Protein AF-A0ABD7WL75-F1 (afdb_monomer_lite)

Structure (mmCIF, N/CA/C/O backbone):
data_AF-A0ABD7WL75-F1
#
_entry.id   AF-A0ABD7WL75-F1
#
loop_
_atom_site.group_PDB
_atom_site.id
_atom_site.type_symbol
_atom_site.label_atom_id
_atom_site.label_alt_id
_atom_site.label_comp_id
_atom_site.label_asym_id
_atom_site.label_entity_id
_atom_site.label_seq_id
_atom_site.pdbx_PDB_ins_code
_atom_site.Cartn_x
_atom_site.Cartn_y
_atom_site.Cartn_z
_atom_site.occupancy
_atom_site.B_iso_or_equiv
_atom_site.auth_seq_id
_atom_site.auth_comp_id
_atom_site.auth_asym_id
_atom_site.auth_atom_id
_atom_site.pdbx_PDB_model_num
ATOM 1 N N . MET A 1 1 ? -35.124 15.053 5.387 1.00 46.28 1 MET A N 1
ATOM 2 C CA . MET A 1 1 ? -33.985 14.312 5.960 1.00 46.28 1 MET A CA 1
ATOM 3 C C . MET A 1 1 ? -32.783 14.713 5.140 1.00 46.28 1 MET A C 1
ATOM 5 O O . MET A 1 1 ? -32.737 14.350 3.975 1.00 46.28 1 MET A O 1
ATOM 9 N N . GLU A 1 2 ? -31.896 15.547 5.677 1.00 53.81 2 GLU A N 1
ATOM 10 C CA . GLU A 1 2 ? -30.579 15.716 5.063 1.00 53.81 2 GLU A CA 1
ATOM 11 C C . GLU A 1 2 ? -29.863 14.374 5.213 1.00 53.81 2 GLU A C 1
ATOM 13 O O . GLU A 1 2 ? -29.582 13.941 6.332 1.00 53.81 2 GLU A O 1
ATOM 18 N N . GLU A 1 3 ? -29.646 13.666 4.105 1.00 60.94 3 GLU A N 1
ATOM 19 C CA . GLU A 1 3 ? -28.666 12.588 4.091 1.00 60.94 3 GLU A CA 1
ATOM 20 C C . GLU A 1 3 ? -27.325 13.232 4.417 1.00 60.94 3 GLU A C 1
ATOM 22 O O . GLU A 1 3 ? -26.732 13.928 3.592 1.00 60.94 3 GLU A O 1
ATOM 27 N N . LYS A 1 4 ? -26.866 13.036 5.654 1.00 57.31 4 LYS A N 1
ATOM 28 C CA . LYS A 1 4 ? -25.482 13.282 6.032 1.00 57.31 4 LYS A CA 1
ATOM 29 C C . LYS A 1 4 ? -24.642 12.439 5.078 1.00 57.31 4 LYS A C 1
ATOM 31 O O . LYS A 1 4 ? -24.506 11.234 5.265 1.00 57.31 4 LYS A O 1
ATOM 36 N N . THR A 1 5 ? -24.124 13.054 4.022 1.00 63.12 5 THR A N 1
ATOM 37 C CA . THR A 1 5 ? -23.111 12.431 3.179 1.00 63.12 5 THR A CA 1
ATOM 38 C C . THR A 1 5 ? -21.844 12.442 4.020 1.00 63.12 5 THR A C 1
ATOM 40 O O . THR A 1 5 ? -21.038 13.370 3.963 1.00 63.12 5 THR A O 1
ATOM 43 N N . GLU A 1 6 ? -21.730 11.469 4.926 1.00 73.25 6 GLU A N 1
ATOM 44 C CA . GLU A 1 6 ? -20.505 11.265 5.679 1.00 73.25 6 GLU A CA 1
ATOM 45 C C . GLU A 1 6 ? -19.397 11.081 4.653 1.00 73.25 6 GLU A C 1
ATOM 47 O O . GLU A 1 6 ? -19.449 10.197 3.800 1.00 73.25 6 GLU A O 1
ATOM 52 N N . SER A 1 7 ? -18.445 12.008 4.664 1.00 80.88 7 SER A N 1
ATOM 53 C CA . SER A 1 7 ? -17.311 11.926 3.764 1.00 80.88 7 SER A CA 1
ATOM 54 C C . SER A 1 7 ? -16.444 10.760 4.214 1.00 80.88 7 SER A C 1
ATOM 56 O O . SER A 1 7 ? -15.931 10.755 5.332 1.00 80.88 7 SER A O 1
ATOM 58 N N . VAL A 1 8 ? -16.311 9.758 3.352 1.00 90.50 8 VAL A N 1
ATOM 59 C CA . VAL A 1 8 ? -15.630 8.508 3.674 1.00 90.50 8 VAL A CA 1
ATOM 60 C C . VAL A 1 8 ? -14.223 8.551 3.096 1.00 90.50 8 VAL A C 1
ATOM 62 O O . VAL A 1 8 ? -14.039 8.570 1.878 1.00 90.50 8 VAL A O 1
ATOM 65 N N . LEU A 1 9 ? -13.234 8.533 3.987 1.00 92.62 9 LEU A N 1
ATOM 66 C CA . LEU A 1 9 ? -11.835 8.305 3.648 1.00 92.62 9 LEU A CA 1
ATOM 67 C C . LEU A 1 9 ? -11.513 6.821 3.861 1.00 92.62 9 LEU A C 1
ATOM 69 O O . LEU A 1 9 ? -11.711 6.298 4.957 1.00 92.62 9 LEU A O 1
ATOM 73 N N . ARG A 1 10 ? -11.027 6.141 2.823 1.00 93.81 10 ARG A N 1
ATOM 74 C CA . ARG A 1 10 ? -10.581 4.742 2.877 1.00 93.81 10 ARG A CA 1
ATOM 75 C C . ARG A 1 10 ? -9.121 4.640 2.479 1.00 93.81 10 ARG A C 1
ATOM 77 O O . ARG A 1 10 ? -8.623 5.451 1.701 1.00 93.81 10 ARG A O 1
ATOM 84 N N . ALA A 1 11 ? -8.457 3.633 3.023 1.00 94.69 11 ALA A N 1
ATOM 85 C CA . ALA A 1 11 ? -7.080 3.301 2.717 1.00 94.69 11 ALA A CA 1
ATOM 86 C C . ALA A 1 11 ? -6.988 1.791 2.492 1.00 94.69 11 ALA A C 1
ATOM 88 O O . ALA A 1 11 ? -7.282 1.016 3.399 1.00 94.69 11 ALA A O 1
ATOM 89 N N . ASP A 1 12 ? -6.576 1.392 1.294 1.00 94.88 12 ASP A N 1
ATOM 90 C CA . ASP A 1 12 ? -6.524 -0.004 0.870 1.00 94.88 12 ASP A CA 1
ATOM 91 C C . ASP A 1 12 ? -5.091 -0.392 0.497 1.00 94.88 12 ASP A C 1
ATOM 93 O O . ASP A 1 12 ? -4.378 0.359 -0.173 1.00 94.88 12 ASP A O 1
ATOM 97 N N . ILE A 1 13 ? -4.650 -1.583 0.911 1.00 95.44 13 ILE A N 1
ATOM 98 C CA . ILE A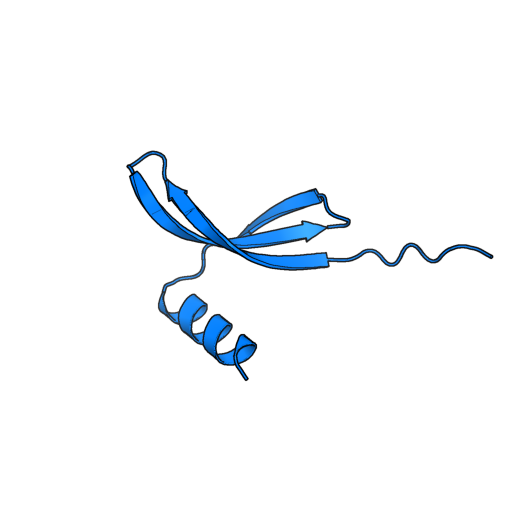 1 13 ? -3.361 -2.130 0.471 1.00 95.44 13 ILE A CA 1
ATOM 99 C C . ILE A 1 13 ? -3.535 -2.677 -0.944 1.00 95.44 13 ILE A C 1
ATOM 101 O O . ILE A 1 13 ? -4.255 -3.652 -1.162 1.00 95.44 13 ILE A O 1
ATOM 105 N N . VAL A 1 14 ? -2.828 -2.085 -1.903 1.00 95.19 14 VAL A N 1
ATOM 106 C CA . VAL A 1 14 ? -2.879 -2.476 -3.314 1.00 95.19 14 VAL A CA 1
ATOM 107 C C . VAL A 1 14 ? -1.522 -2.979 -3.789 1.00 95.19 14 VAL A C 1
ATOM 109 O O . VAL A 1 14 ? -0.466 -2.486 -3.384 1.00 95.19 14 VAL A O 1
ATOM 112 N N . ARG A 1 15 ? -1.546 -3.965 -4.687 1.00 95.25 15 ARG A N 1
ATOM 113 C CA . ARG A 1 15 ? -0.355 -4.512 -5.345 1.00 95.25 15 ARG A CA 1
ATOM 114 C C . ARG A 1 15 ? -0.355 -4.122 -6.811 1.00 95.25 15 ARG A C 1
ATOM 116 O O . ARG A 1 15 ? -1.391 -4.164 -7.467 1.00 95.25 15 ARG A O 1
ATOM 123 N N . GLY A 1 16 ? 0.814 -3.772 -7.331 1.00 93.06 16 GLY A N 1
ATOM 124 C CA . GLY A 1 16 ? 0.968 -3.358 -8.720 1.00 93.06 16 GLY A CA 1
ATOM 125 C C . GLY A 1 16 ? 2.322 -3.737 -9.300 1.00 93.06 16 GLY A C 1
ATOM 126 O O . GLY A 1 16 ? 3.224 -4.180 -8.592 1.00 93.06 16 GLY A O 1
ATOM 127 N N . ILE A 1 17 ? 2.461 -3.535 -10.609 1.00 95.81 17 ILE A N 1
ATOM 128 C CA . ILE A 1 17 ? 3.723 -3.672 -11.340 1.00 95.81 17 ILE A CA 1
ATOM 129 C C . ILE A 1 17 ? 4.143 -2.281 -11.820 1.00 95.81 17 ILE A C 1
ATOM 131 O O . ILE A 1 17 ? 3.357 -1.553 -12.425 1.00 95.81 17 ILE A O 1
ATOM 135 N N . SER A 1 18 ? 5.367 -1.868 -11.498 1.00 92.69 18 SER A N 1
ATOM 136 C CA . SER A 1 18 ? 5.917 -0.576 -11.926 1.00 92.69 18 SER A CA 1
ATOM 137 C C . SER A 1 18 ? 6.199 -0.555 -13.431 1.00 92.69 18 SER A C 1
ATOM 139 O O . SER A 1 18 ? 6.302 -1.600 -14.070 1.00 92.69 18 SER A O 1
ATOM 141 N N . LYS A 1 19 ? 6.431 0.636 -14.003 1.00 94.75 19 LYS A N 1
ATOM 142 C CA . LYS A 1 19 ? 6.862 0.770 -15.411 1.00 94.75 19 LYS A CA 1
ATOM 143 C C . LYS A 1 19 ? 8.156 0.005 -15.722 1.00 94.75 19 LYS A C 1
ATOM 145 O O . LYS A 1 19 ? 8.370 -0.382 -16.861 1.00 94.75 19 LYS A O 1
ATOM 150 N N . ALA A 1 20 ? 8.997 -0.231 -14.713 1.00 96.12 20 ALA A N 1
ATOM 151 C CA . ALA A 1 20 ? 10.220 -1.024 -14.822 1.00 96.12 20 ALA A CA 1
ATOM 152 C C . ALA A 1 20 ? 9.990 -2.541 -14.640 1.00 96.12 20 ALA A C 1
ATOM 154 O O . ALA A 1 20 ? 10.953 -3.288 -14.491 1.00 96.12 20 ALA A O 1
ATOM 155 N N . GLY A 1 21 ? 8.736 -3.001 -14.569 1.00 96.50 21 GLY A N 1
ATOM 156 C CA . GLY A 1 21 ? 8.386 -4.414 -14.397 1.00 96.50 21 GLY A CA 1
ATOM 157 C C . GLY A 1 21 ? 8.550 -4.951 -12.972 1.00 96.50 21 GLY A C 1
ATOM 158 O O . GLY A 1 21 ? 8.356 -6.140 -12.741 1.00 96.50 21 GLY A O 1
ATOM 159 N N . ARG A 1 22 ? 8.898 -4.103 -11.994 1.00 95.31 22 ARG A N 1
ATOM 160 C CA . ARG A 1 22 ? 9.082 -4.536 -10.598 1.00 95.31 22 ARG A CA 1
ATOM 161 C C . ARG A 1 22 ? 7.752 -4.535 -9.844 1.00 95.31 22 ARG A C 1
ATOM 163 O O . ARG A 1 22 ? 7.073 -3.501 -9.904 1.00 95.31 22 ARG A O 1
ATOM 170 N N . PRO A 1 23 ? 7.396 -5.619 -9.130 1.00 94.75 23 PRO A N 1
ATOM 171 C CA . PRO A 1 23 ? 6.230 -5.625 -8.263 1.00 94.75 23 PRO A CA 1
ATOM 172 C C . PRO A 1 23 ? 6.436 -4.661 -7.096 1.00 94.75 23 PRO A C 1
ATOM 174 O O . PRO A 1 23 ? 7.548 -4.506 -6.590 1.00 94.75 23 PRO A O 1
ATOM 177 N N . TYR A 1 24 ? 5.359 -4.015 -6.676 1.00 93.12 24 TYR A N 1
ATOM 178 C CA . TYR A 1 24 ? 5.341 -3.164 -5.498 1.00 93.12 24 TYR A CA 1
ATOM 179 C C . TYR A 1 24 ? 4.003 -3.283 -4.780 1.00 93.12 24 TYR A C 1
ATOM 181 O O . TYR A 1 24 ? 3.003 -3.748 -5.334 1.00 93.12 24 TYR A O 1
ATOM 189 N N . GLU A 1 25 ? 4.004 -2.825 -3.540 1.00 95.19 25 GLU A N 1
ATOM 190 C CA . GLU A 1 25 ? 2.812 -2.683 -2.729 1.00 95.19 25 GLU A CA 1
ATOM 191 C C . GLU A 1 25 ? 2.778 -1.264 -2.171 1.00 95.19 25 GLU A C 1
ATOM 193 O O . GLU A 1 25 ? 3.814 -0.703 -1.809 1.00 95.19 25 GLU A O 1
ATOM 198 N N . CYS A 1 26 ? 1.599 -0.664 -2.161 1.00 96.19 26 CYS A N 1
ATOM 199 C CA . CYS A 1 26 ? 1.383 0.671 -1.629 1.00 96.19 26 CYS A CA 1
ATOM 200 C C . CYS A 1 26 ? 0.002 0.747 -0.983 1.00 96.19 26 CYS A C 1
ATOM 202 O O . CYS A 1 26 ? -0.808 -0.170 -1.111 1.00 96.19 26 CYS A O 1
ATOM 204 N N . ILE A 1 27 ? -0.267 1.854 -0.305 1.00 96.94 27 ILE A N 1
ATOM 205 C CA . ILE A 1 27 ? -1.581 2.142 0.263 1.00 96.94 27 ILE A CA 1
ATOM 206 C C . ILE A 1 27 ? -2.258 3.149 -0.658 1.00 96.94 27 ILE A C 1
ATOM 208 O O . ILE A 1 27 ? -1.745 4.255 -0.833 1.00 96.94 27 ILE A O 1
ATOM 212 N N . GLU A 1 28 ? -3.370 2.766 -1.276 1.00 97.06 28 GLU A N 1
ATOM 213 C CA . GLU A 1 28 ? -4.209 3.676 -2.052 1.00 97.06 28 GLU A CA 1
ATOM 214 C C . GLU A 1 28 ? -5.226 4.338 -1.129 1.00 97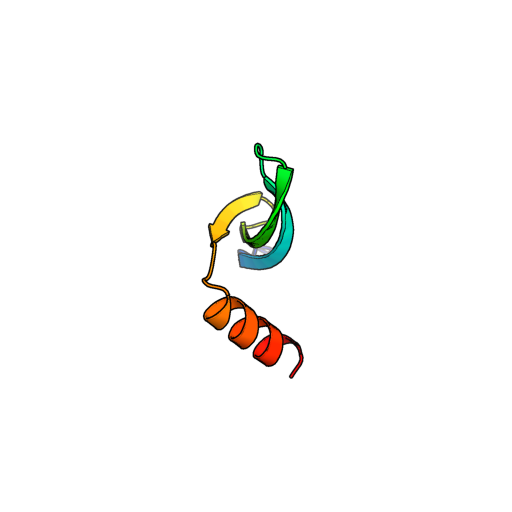.06 28 GLU A C 1
ATOM 216 O O . GLU A 1 28 ? -5.950 3.664 -0.402 1.00 97.06 28 GLU A O 1
ATOM 221 N N . VAL A 1 29 ? -5.255 5.669 -1.147 1.00 96.81 29 VAL A N 1
ATOM 222 C CA . VAL A 1 29 ? -6.192 6.460 -0.354 1.00 96.81 29 VAL A CA 1
ATOM 223 C C . VAL A 1 29 ? -7.313 6.921 -1.270 1.00 96.81 29 VAL A C 1
ATOM 225 O O . VAL A 1 29 ? -7.060 7.555 -2.299 1.00 96.81 29 VAL A O 1
ATOM 228 N N . THR A 1 30 ? -8.553 6.623 -0.891 1.00 96.56 30 THR A N 1
ATOM 229 C CA . THR A 1 30 ? -9.748 7.053 -1.615 1.00 96.56 30 THR A CA 1
ATOM 230 C C . THR A 1 30 ? -10.625 7.938 -0.738 1.00 96.56 30 THR A C 1
ATOM 232 O O . THR A 1 30 ? -10.826 7.671 0.445 1.00 96.56 30 THR A O 1
ATOM 235 N N . PHE A 1 31 ? -11.151 9.012 -1.317 1.00 94.81 31 PHE A N 1
ATOM 236 C CA . PHE A 1 31 ? -12.094 9.920 -0.677 1.00 94.81 31 PHE A CA 1
ATOM 237 C C . PHE A 1 31 ? -13.393 9.916 -1.475 1.00 94.81 31 PHE A C 1
ATOM 239 O O . PHE A 1 31 ? -13.391 10.242 -2.662 1.00 94.81 31 PHE A O 1
ATOM 246 N N . ASN A 1 32 ? -14.494 9.498 -0.849 1.00 92.81 32 ASN A N 1
ATOM 247 C CA . ASN A 1 32 ? -15.794 9.335 -1.510 1.00 92.81 32 ASN A CA 1
ATOM 248 C C . ASN A 1 32 ? -15.705 8.512 -2.814 1.00 92.81 32 ASN A C 1
ATOM 250 O O . ASN A 1 32 ? -16.318 8.844 -3.824 1.00 92.81 32 ASN A O 1
ATOM 254 N N . GLY A 1 33 ? -14.896 7.446 -2.796 1.00 89.62 33 GLY A N 1
ATOM 255 C CA . GLY A 1 33 ? -14.691 6.546 -3.937 1.00 89.62 33 GLY A CA 1
ATOM 256 C C . GLY A 1 33 ? -13.715 7.049 -5.007 1.00 89.62 33 GLY A C 1
ATOM 257 O O . GLY A 1 33 ? -13.409 6.305 -5.935 1.00 89.62 33 GLY A O 1
ATOM 258 N N . MET A 1 34 ? -13.184 8.268 -4.886 1.00 93.69 34 MET A N 1
ATOM 259 C CA . MET A 1 34 ? -12.166 8.800 -5.795 1.00 93.69 34 MET A CA 1
ATOM 260 C C . MET A 1 34 ? -10.767 8.590 -5.218 1.00 93.69 34 MET A C 1
ATOM 262 O O . MET A 1 34 ? -10.521 8.935 -4.066 1.00 93.69 34 MET A O 1
ATOM 266 N N . SER A 1 35 ? -9.839 8.049 -6.012 1.00 94.38 35 SER A N 1
ATOM 267 C CA . SER A 1 35 ? -8.429 7.938 -5.610 1.00 94.38 35 SER A CA 1
ATOM 268 C C . SER A 1 35 ? -7.817 9.332 -5.475 1.00 94.38 35 SER A C 1
ATOM 270 O O . SER A 1 35 ? -7.841 10.118 -6.422 1.00 94.38 35 SER A O 1
ATOM 272 N N . VAL A 1 36 ? -7.292 9.642 -4.289 1.00 95.94 36 VAL A N 1
ATOM 273 C CA . VAL A 1 36 ? -6.680 10.944 -3.969 1.00 95.94 36 VAL A CA 1
ATOM 274 C C . VAL A 1 36 ? -5.169 10.856 -3.792 1.00 95.94 36 VAL A C 1
ATOM 276 O O . VAL A 1 36 ? -4.490 11.880 -3.768 1.00 95.94 36 VAL A O 1
ATOM 279 N N . GLY A 1 37 ? -4.612 9.649 -3.694 1.00 96.31 37 GLY A N 1
ATOM 280 C CA . GLY A 1 37 ? -3.172 9.478 -3.600 1.00 96.31 37 GLY A CA 1
ATOM 281 C C . GLY A 1 37 ? -2.738 8.069 -3.240 1.00 96.31 37 GLY A C 1
ATOM 282 O O . GLY A 1 37 ? -3.544 7.188 -2.941 1.00 96.31 37 GLY A O 1
ATOM 283 N N . ARG A 1 38 ? -1.419 7.874 -3.273 1.00 96.00 38 ARG A N 1
ATOM 284 C CA . ARG A 1 38 ? -0.766 6.631 -2.869 1.00 96.00 38 ARG A CA 1
ATOM 285 C C . ARG A 1 38 ? 0.369 6.926 -1.910 1.00 96.00 38 ARG A C 1
ATOM 287 O O . ARG A 1 38 ? 1.177 7.818 -2.161 1.00 96.00 38 ARG A O 1
ATOM 294 N N . ILE A 1 39 ? 0.439 6.146 -0.844 1.00 96.25 39 ILE A N 1
ATOM 295 C CA . ILE A 1 39 ? 1.535 6.164 0.121 1.00 96.25 39 ILE A CA 1
ATOM 296 C C . ILE A 1 39 ? 2.386 4.930 -0.152 1.00 96.25 39 ILE A C 1
ATOM 298 O O . ILE A 1 39 ? 1.848 3.836 -0.323 1.00 96.25 39 ILE A O 1
ATOM 302 N N . PHE A 1 40 ? 3.706 5.097 -0.184 1.00 96.44 40 PHE A N 1
ATOM 303 C CA . PHE A 1 40 ? 4.669 4.015 -0.396 1.00 96.44 40 PHE A CA 1
ATOM 304 C C . PHE A 1 40 ? 5.503 3.824 0.875 1.00 96.44 40 PHE A C 1
ATOM 306 O O . PHE A 1 40 ? 6.597 4.383 0.963 1.00 96.44 40 PHE A O 1
ATOM 313 N N . PRO A 1 41 ? 4.987 3.087 1.877 1.00 95.56 41 PRO A N 1
ATOM 314 C CA . PRO A 1 41 ? 5.746 2.790 3.079 1.00 95.56 41 PRO A CA 1
ATOM 315 C C . PRO A 1 41 ? 7.011 1.999 2.756 1.00 95.56 41 PRO A C 1
ATOM 317 O O . PRO A 1 41 ? 7.085 1.247 1.778 1.00 95.56 41 PRO A O 1
ATOM 320 N N . THR A 1 42 ? 7.994 2.111 3.635 1.00 95.88 42 THR A N 1
ATOM 321 C CA . THR A 1 42 ? 9.130 1.196 3.667 1.00 95.88 42 THR A CA 1
ATOM 322 C C . THR A 1 42 ? 8.664 -0.241 3.957 1.00 95.88 42 THR A C 1
ATOM 324 O O . THR A 1 42 ? 7.577 -0.455 4.507 1.00 95.88 42 THR A O 1
ATOM 327 N N . PRO A 1 43 ? 9.482 -1.265 3.650 1.00 94.50 43 PRO A N 1
ATOM 328 C CA . PRO A 1 43 ? 9.124 -2.654 3.939 1.00 94.50 43 PRO A CA 1
ATOM 329 C C . PRO A 1 43 ? 8.793 -2.924 5.417 1.00 94.50 43 PRO A C 1
ATOM 331 O O . PRO A 1 43 ? 7.902 -3.723 5.706 1.00 94.50 43 PRO A O 1
ATOM 334 N N . LEU A 1 44 ? 9.481 -2.250 6.348 1.00 96.19 44 LEU A N 1
ATOM 335 C CA . LEU A 1 44 ? 9.234 -2.395 7.785 1.00 96.19 44 LEU A CA 1
ATOM 336 C C . LEU A 1 44 ? 7.875 -1.806 8.182 1.00 96.19 44 LEU A C 1
ATOM 338 O O . LEU A 1 44 ? 7.103 -2.466 8.875 1.00 96.19 44 LEU A O 1
ATOM 342 N N . GLU A 1 45 ? 7.563 -0.600 7.705 1.00 96.81 45 GLU A N 1
ATOM 343 C CA . GLU A 1 45 ? 6.271 0.051 7.953 1.00 96.81 45 GLU A CA 1
ATOM 344 C C . GLU A 1 45 ? 5.120 -0.767 7.362 1.00 96.81 45 GLU A C 1
ATOM 346 O O . GLU A 1 45 ? 4.126 -1.013 8.040 1.00 96.81 45 GLU A O 1
ATOM 351 N N . MET A 1 46 ? 5.273 -1.266 6.131 1.00 95.62 46 MET A N 1
ATOM 352 C CA . MET A 1 46 ? 4.251 -2.098 5.493 1.00 95.62 46 MET A CA 1
ATOM 353 C C . MET A 1 46 ? 3.996 -3.397 6.272 1.00 95.62 46 MET A C 1
ATOM 355 O O . MET A 1 46 ? 2.851 -3.822 6.418 1.00 95.62 46 MET A O 1
ATOM 359 N N . SER A 1 47 ? 5.052 -4.020 6.803 1.00 94.75 47 SER A N 1
ATOM 360 C CA . SER A 1 47 ? 4.932 -5.199 7.667 1.00 94.75 47 SER A CA 1
ATOM 361 C C . SER A 1 47 ? 4.146 -4.885 8.945 1.00 94.75 47 SER A C 1
ATOM 363 O O . SER A 1 47 ? 3.203 -5.600 9.283 1.00 94.75 47 SER A O 1
ATOM 365 N N . ALA A 1 48 ? 4.471 -3.776 9.616 1.00 95.75 48 ALA A N 1
ATOM 366 C CA . ALA A 1 48 ? 3.770 -3.344 10.823 1.00 95.75 48 ALA A CA 1
ATOM 367 C C . ALA A 1 48 ? 2.277 -3.075 10.565 1.00 95.75 48 ALA A C 1
ATOM 369 O O . ALA A 1 48 ? 1.431 -3.536 11.330 1.00 95.75 48 ALA A O 1
ATOM 370 N N . ILE A 1 49 ? 1.949 -2.400 9.459 1.00 93.88 49 ILE A N 1
ATOM 371 C CA . ILE A 1 49 ? 0.564 -2.110 9.061 1.00 93.88 49 ILE A CA 1
ATOM 372 C C . ILE A 1 49 ? -0.214 -3.404 8.818 1.00 93.88 49 ILE A C 1
ATOM 374 O O . ILE A 1 49 ? -1.303 -3.579 9.357 1.00 93.88 49 ILE A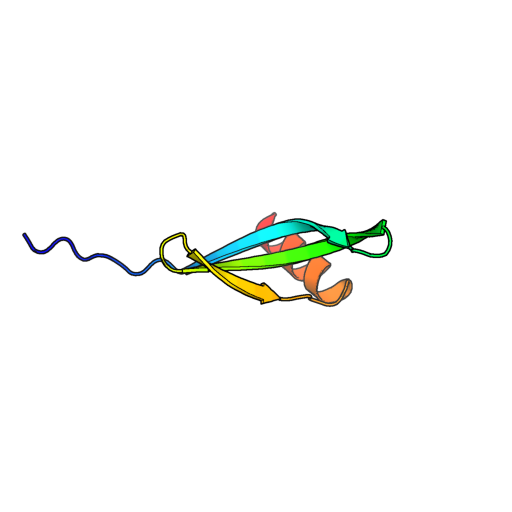 O 1
ATOM 378 N N . LYS A 1 50 ? 0.348 -4.348 8.054 1.00 93.81 50 LYS A N 1
ATOM 379 C CA . LYS A 1 50 ? -0.301 -5.645 7.807 1.00 93.81 50 LYS A CA 1
ATOM 380 C C . LYS A 1 50 ? -0.535 -6.436 9.086 1.00 93.81 50 LYS A C 1
ATOM 382 O O . LYS A 1 50 ? -1.593 -7.034 9.233 1.00 93.81 50 LYS A O 1
ATOM 387 N N . ASN A 1 51 ? 0.430 -6.435 10.002 1.00 94.94 51 ASN A N 1
ATOM 388 C CA . ASN A 1 51 ? 0.276 -7.112 11.287 1.00 94.94 51 ASN A CA 1
ATOM 389 C C . ASN A 1 51 ? -0.867 -6.497 12.104 1.00 94.94 51 ASN A C 1
ATOM 391 O O . ASN A 1 51 ? -1.675 -7.237 12.657 1.00 94.94 51 ASN A O 1
ATOM 395 N N . ALA A 1 52 ? -0.979 -5.166 12.119 1.00 93.56 52 ALA A N 1
ATOM 396 C CA .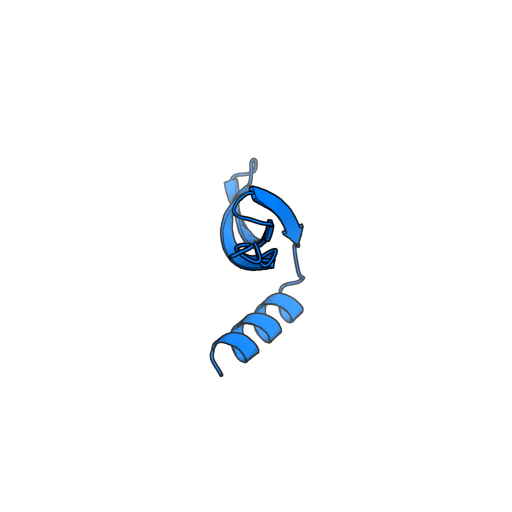 ALA A 1 52 ? -2.068 -4.469 12.799 1.00 93.56 52 ALA A CA 1
ATOM 397 C C . ALA A 1 52 ? -3.446 -4.745 12.169 1.00 93.56 52 ALA A C 1
ATOM 399 O O . ALA A 1 52 ? -4.427 -4.842 12.892 1.00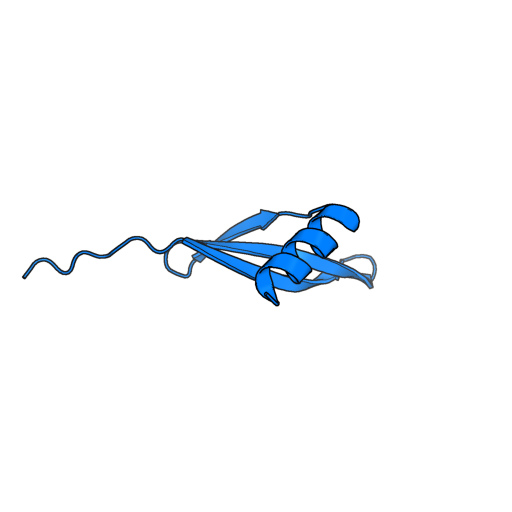 93.56 52 ALA A O 1
ATOM 400 N N . LEU A 1 53 ? -3.526 -4.893 10.841 1.00 88.69 53 LEU A N 1
ATOM 401 C CA . LEU A 1 53 ? -4.780 -5.200 10.132 1.00 88.69 53 LEU A CA 1
ATOM 402 C C . LEU A 1 53 ? -5.205 -6.672 10.230 1.00 88.69 53 LEU A C 1
ATOM 404 O O . LEU A 1 53 ? -6.380 -6.976 10.053 1.00 88.69 53 LEU A O 1
ATOM 408 N N . ASN A 1 54 ? -4.257 -7.577 10.473 1.00 83.44 54 ASN A N 1
ATOM 409 C CA . ASN A 1 54 ? -4.521 -9.002 10.692 1.00 83.44 54 ASN A CA 1
ATOM 410 C C . ASN A 1 54 ? -4.811 -9.336 12.171 1.00 83.44 54 ASN A C 1
ATOM 412 O O . ASN A 1 54 ? -4.904 -10.518 12.504 1.00 83.44 54 ASN A O 1
ATOM 416 N N . SER A 1 55 ? -4.873 -8.321 13.042 1.00 52.38 55 SER A N 1
ATOM 417 C CA . SER A 1 55 ? -5.175 -8.446 14.476 1.00 52.38 55 SER A CA 1
ATOM 418 C C . SER A 1 55 ? -6.66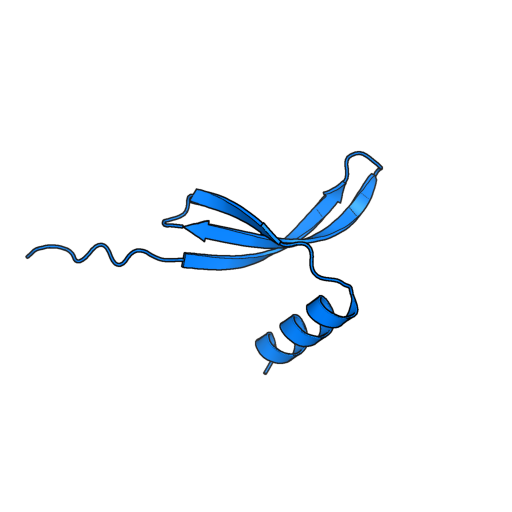5 -8.297 14.769 1.00 52.38 55 SER A C 1
ATOM 420 O O . SER A 1 55 ? -7.356 -7.602 13.993 1.00 52.38 55 SER A O 1
#

Organism: Bifidobacterium longum subsp. longum (NCBI:txid1679)

Sequence (55 aa):
MEEKTESVLRADIVRGISKAGRPYECIEVTFNGMSVGRIFPTPLEMSAIKNALNS

Secondary structure (DSSP, 8-state):
--------EEEEEEEEE-TTS-EEEEEEEEETTEEEEEE---HHHHHHHHHHHT-

pLDDT: mean 89.65, std 12.7, range [46.28, 97.06]

Radius of gyration: 14.54 Å; chains: 1; bounding box: 44×25×30 Å

Foldseek 3Di:
DPPPPPWDKDWDWDWDADPVRDIAIWIFIDTPNHTPDIGGDDPVVVVVVVVVVVD